Protein AF-A0AAV2LNG0-F1 (afdb_monomer_lite)

Structure (mmCIF, N/CA/C/O backbone):
data_AF-A0AAV2LNG0-F1
#
_entry.id   AF-A0AAV2LNG0-F1
#
loop_
_atom_site.group_PDB
_atom_site.id
_atom_site.type_symbol
_atom_site.label_atom_id
_atom_site.label_alt_id
_atom_site.label_comp_id
_atom_site.label_asym_id
_atom_site.label_entity_id
_atom_site.label_seq_id
_atom_site.pdbx_PDB_ins_code
_atom_site.Cartn_x
_atom_site.Cartn_y
_atom_site.Cartn_z
_atom_site.occupancy
_atom_site.B_iso_or_equiv
_atom_site.auth_seq_id
_atom_site.auth_comp_id
_atom_site.auth_asym_id
_atom_site.auth_atom_id
_atom_site.pdbx_PDB_model_num
ATOM 1 N N . MET A 1 1 ? 0.034 -0.976 8.817 1.00 69.25 1 MET A N 1
ATOM 2 C CA . MET A 1 1 ? -1.180 -0.572 9.572 1.00 69.25 1 MET A CA 1
ATOM 3 C C . MET A 1 1 ? -1.878 0.570 8.832 1.00 69.25 1 MET A C 1
ATOM 5 O O . MET A 1 1 ? -1.272 1.627 8.669 1.00 69.25 1 MET A O 1
ATOM 9 N N . SER A 1 2 ? -3.097 0.356 8.313 1.00 88.81 2 SER A N 1
ATOM 10 C CA . SER A 1 2 ? -3.828 1.384 7.544 1.00 88.81 2 SER A CA 1
ATOM 11 C C . SER A 1 2 ? -4.244 2.565 8.438 1.00 88.81 2 SER A C 1
ATOM 13 O O . SER A 1 2 ? -4.289 2.442 9.664 1.00 88.81 2 SER A O 1
ATOM 15 N N . LYS A 1 3 ? -4.503 3.740 7.844 1.00 92.12 3 LYS A N 1
ATOM 16 C CA . LYS A 1 3 ? -4.992 4.918 8.591 1.00 92.12 3 LYS A CA 1
ATOM 17 C C . LYS A 1 3 ? -6.358 4.630 9.231 1.00 92.12 3 LYS A C 1
ATOM 19 O O . LYS A 1 3 ? -6.527 4.882 10.415 1.00 92.12 3 LYS A O 1
ATOM 24 N N . GLN A 1 4 ? -7.253 3.988 8.479 1.00 94.62 4 GLN A N 1
ATOM 25 C CA . GLN A 1 4 ? -8.592 3.587 8.922 1.00 94.62 4 GLN A CA 1
ATOM 26 C C . GLN A 1 4 ? -8.560 2.711 10.186 1.00 94.62 4 GLN A C 1
ATOM 28 O O . GLN A 1 4 ? -9.244 3.000 11.163 1.00 94.62 4 GLN A O 1
ATOM 33 N N . VAL A 1 5 ? -7.715 1.671 10.199 1.00 96.06 5 VAL A N 1
ATOM 34 C CA . VAL A 1 5 ? -7.596 0.755 11.346 1.00 96.06 5 VAL A CA 1
ATOM 35 C C . VAL A 1 5 ? -7.072 1.490 12.584 1.00 96.06 5 VAL A C 1
ATOM 37 O O . VAL A 1 5 ? -7.534 1.224 13.689 1.00 96.06 5 VAL A O 1
ATOM 40 N N . ARG A 1 6 ? -6.159 2.458 12.416 1.00 96.19 6 ARG A N 1
ATOM 41 C CA . ARG A 1 6 ? -5.691 3.307 13.525 1.00 96.19 6 ARG A CA 1
ATOM 42 C C . ARG A 1 6 ? -6.808 4.182 14.093 1.00 96.19 6 ARG A C 1
ATOM 44 O O . ARG A 1 6 ? -6.953 4.242 15.308 1.00 96.19 6 ARG A O 1
ATOM 51 N N . THR A 1 7 ? -7.613 4.808 13.237 1.00 97.25 7 THR A N 1
ATOM 52 C CA . THR A 1 7 ? -8.767 5.609 13.673 1.00 97.25 7 THR A CA 1
ATOM 53 C C . THR A 1 7 ? -9.790 4.758 14.429 1.00 97.25 7 THR A C 1
ATOM 55 O O . THR A 1 7 ? -10.285 5.177 15.469 1.00 97.25 7 THR A O 1
ATOM 58 N N . LEU A 1 8 ? -10.063 3.535 13.966 1.00 96.88 8 LEU A N 1
ATOM 59 C CA . LEU A 1 8 ? -10.992 2.624 14.644 1.00 96.88 8 LEU A CA 1
ATOM 60 C C . LEU A 1 8 ? -10.457 2.108 15.984 1.00 96.88 8 LEU A C 1
ATOM 62 O O . LEU A 1 8 ? -11.231 1.958 16.926 1.00 96.88 8 LEU A O 1
ATOM 66 N N . LEU A 1 9 ? -9.143 1.897 16.110 1.00 96.81 9 LEU A N 1
ATOM 67 C CA . LEU A 1 9 ? -8.516 1.611 17.405 1.00 96.81 9 LEU A CA 1
ATOM 68 C C . LEU A 1 9 ? -8.714 2.775 18.385 1.00 96.81 9 LEU A C 1
ATOM 70 O O . LEU A 1 9 ? -9.153 2.550 19.508 1.00 96.81 9 LEU A O 1
ATOM 74 N N . GLN A 1 10 ? -8.490 4.015 17.941 1.00 96.69 10 GLN A N 1
ATOM 75 C CA . GLN A 1 10 ? -8.725 5.205 18.767 1.00 96.69 10 GLN A CA 1
ATOM 76 C C . GLN A 1 10 ? -10.197 5.353 19.176 1.00 96.69 10 GLN A C 1
ATOM 78 O O . GLN A 1 10 ? -10.477 5.675 20.330 1.00 96.69 10 GLN A O 1
ATOM 83 N N . ALA A 1 11 ? -11.135 5.096 18.258 1.00 96.06 11 ALA A N 1
ATOM 84 C CA . ALA A 1 11 ? -12.570 5.133 18.538 1.00 96.06 11 ALA A CA 1
ATOM 85 C C . ALA A 1 11 ? -12.976 4.068 19.568 1.00 96.06 11 ALA A C 1
ATOM 87 O O . ALA A 1 11 ? -13.700 4.368 20.517 1.00 96.06 11 ALA A O 1
ATOM 88 N N . ARG A 1 12 ? -12.450 2.844 19.441 1.00 97.12 12 ARG A N 1
ATOM 89 C CA . ARG A 1 12 ? -12.645 1.778 20.431 1.00 97.12 12 ARG A CA 1
ATOM 90 C C . ARG A 1 12 ? -12.092 2.184 21.798 1.00 97.12 12 ARG A C 1
ATOM 92 O O . ARG A 1 12 ? -12.782 2.029 22.799 1.00 97.12 12 ARG A O 1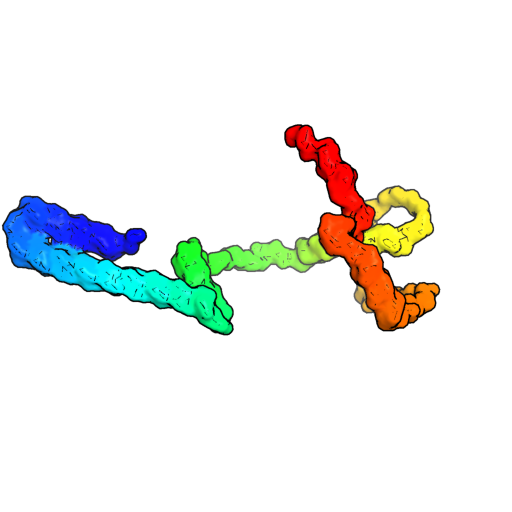
ATOM 99 N N . ASP A 1 13 ? -10.878 2.725 21.850 1.00 96.81 13 ASP A N 1
ATOM 100 C CA . ASP A 1 13 ? -10.243 3.141 23.106 1.00 96.81 13 ASP A CA 1
ATOM 101 C C . ASP A 1 13 ? -10.962 4.346 23.745 1.00 96.81 13 ASP A C 1
ATOM 103 O O . ASP A 1 13 ? -10.980 4.497 24.966 1.00 96.81 13 ASP A O 1
ATOM 107 N N . ALA A 1 14 ? -11.595 5.205 22.942 1.00 96.56 14 ALA A N 1
ATOM 108 C CA . ALA A 1 14 ? -12.502 6.243 23.428 1.00 96.56 14 ALA A CA 1
ATOM 109 C C . ALA A 1 14 ? -13.796 5.651 24.007 1.00 96.56 14 ALA A C 1
ATOM 111 O O . ALA A 1 14 ? -14.201 6.051 25.097 1.00 96.56 14 ALA A O 1
ATOM 112 N N . ALA A 1 15 ? -14.395 4.659 23.342 1.00 96.38 15 ALA A N 1
ATOM 113 C CA . ALA A 1 15 ? -15.585 3.976 23.844 1.00 96.38 15 ALA A CA 1
ATOM 114 C C . ALA A 1 15 ? -15.316 3.269 25.185 1.00 96.38 15 ALA A C 1
ATOM 116 O O . ALA A 1 15 ? -16.104 3.414 26.117 1.00 96.38 15 ALA A O 1
ATOM 117 N N . ILE A 1 16 ? -14.159 2.606 25.331 1.00 94.94 16 ILE A N 1
ATOM 118 C CA . ILE A 1 16 ? -13.725 2.008 26.608 1.00 94.94 16 ILE A CA 1
ATOM 119 C C . ILE A 1 16 ? -13.673 3.067 27.715 1.00 94.94 16 ILE A C 1
ATOM 121 O O . ILE A 1 16 ? -14.210 2.845 28.796 1.00 94.94 16 ILE A O 1
ATOM 125 N N . ARG A 1 17 ? -13.065 4.231 27.446 1.00 96.50 17 ARG A N 1
ATOM 126 C CA . ARG A 1 17 ? -12.976 5.331 28.423 1.00 96.50 17 ARG A CA 1
ATOM 127 C C . ARG A 1 17 ? -14.337 5.921 28.786 1.00 96.50 17 ARG A C 1
ATOM 129 O O . ARG A 1 17 ? -14.514 6.350 29.918 1.00 96.50 17 ARG A O 1
ATOM 136 N N . SER A 1 18 ? -15.279 5.946 27.844 1.00 93.62 18 SER A N 1
ATOM 137 C CA . SER A 1 18 ? -16.641 6.438 28.084 1.00 93.62 18 SER A CA 1
ATOM 138 C C . SER A 1 18 ? -17.519 5.469 28.885 1.00 93.62 18 SER A C 1
ATOM 140 O O . SER A 1 18 ? -18.542 5.884 29.416 1.00 93.62 18 SER A O 1
ATOM 142 N N . GLY A 1 19 ? -17.148 4.184 28.962 1.00 93.75 19 GLY A N 1
ATOM 143 C CA . GLY A 1 19 ? -17.944 3.144 29.623 1.00 93.75 19 GLY A CA 1
ATOM 144 C C . GLY A 1 19 ? -19.200 2.704 28.856 1.00 93.75 19 GLY A C 1
ATOM 145 O O . GLY A 1 19 ? -19.899 1.800 29.312 1.00 93.75 19 GLY A O 1
ATOM 146 N N . ASP A 1 20 ? -19.489 3.286 27.688 1.00 94.94 20 ASP A N 1
ATOM 147 C CA . ASP A 1 20 ? -20.647 2.923 26.872 1.00 94.94 20 ASP A CA 1
ATOM 148 C C . ASP A 1 20 ? -20.422 1.585 26.146 1.00 94.94 20 ASP A C 1
ATOM 150 O O . ASP A 1 20 ? -19.609 1.445 25.222 1.00 94.94 20 ASP A O 1
ATOM 154 N N . ARG A 1 21 ? -21.186 0.574 26.568 1.00 94.12 21 ARG A N 1
ATOM 155 C CA . ARG A 1 21 ? -21.100 -0.789 26.041 1.00 94.12 21 ARG A CA 1
ATOM 156 C C . ARG A 1 21 ? -21.575 -0.905 24.592 1.00 94.12 21 ARG A C 1
ATOM 158 O O . ARG A 1 21 ? -21.012 -1.712 23.846 1.00 94.12 21 ARG A O 1
ATOM 165 N N . ALA A 1 22 ? -22.592 -0.144 24.195 1.00 95.19 22 ALA A N 1
ATOM 166 C CA . ALA A 1 22 ? -23.142 -0.197 22.844 1.00 95.19 22 ALA A CA 1
ATOM 167 C C . ALA A 1 22 ? -22.161 0.432 21.849 1.00 95.19 22 ALA A C 1
ATOM 169 O O . ALA A 1 22 ? -21.845 -0.179 20.824 1.00 95.19 22 ALA A O 1
ATOM 170 N N . LEU A 1 23 ? -21.595 1.591 22.206 1.00 94.75 23 LEU A N 1
ATOM 171 C CA . LEU A 1 23 ? -20.545 2.238 21.417 1.00 94.75 23 LEU A CA 1
ATOM 172 C C . LEU A 1 23 ? -19.300 1.357 21.294 1.00 94.75 23 LEU A C 1
ATOM 174 O O . LEU A 1 23 ? -18.742 1.231 20.203 1.00 94.75 23 LEU A O 1
ATOM 178 N N . TYR A 1 24 ? -18.890 0.693 22.377 1.00 97.12 24 TYR A N 1
ATOM 179 C CA . TYR A 1 24 ? -17.771 -0.246 22.334 1.00 97.12 24 TYR A CA 1
ATOM 180 C C . TYR A 1 24 ? -18.027 -1.410 21.367 1.00 97.12 24 TYR A C 1
ATOM 182 O O . TYR A 1 24 ? -17.176 -1.708 20.527 1.00 97.12 24 TYR A O 1
ATOM 190 N N . SER A 1 25 ? -19.200 -2.049 21.450 1.00 96.38 25 SER A N 1
ATOM 191 C CA . SER A 1 25 ? -19.548 -3.177 20.579 1.00 96.38 25 SER A CA 1
ATOM 192 C C . SER A 1 25 ? -19.578 -2.772 19.103 1.00 96.38 25 SER A C 1
ATOM 194 O O . SER A 1 25 ? -19.105 -3.526 18.251 1.00 96.38 25 SER A O 1
ATOM 196 N N . ALA A 1 26 ? -20.103 -1.584 18.791 1.00 97.06 26 ALA A N 1
ATOM 197 C CA . ALA A 1 26 ? -20.122 -1.054 17.430 1.00 97.06 26 ALA A CA 1
ATOM 198 C C . ALA A 1 26 ? -18.698 -0.784 16.914 1.00 97.06 26 ALA A C 1
ATOM 200 O O . ALA A 1 26 ? -18.316 -1.289 15.856 1.00 97.06 26 ALA A O 1
ATOM 201 N N . ALA A 1 27 ? -17.876 -0.083 17.703 1.00 96.81 27 ALA A N 1
ATOM 202 C CA . ALA A 1 27 ? -16.486 0.207 17.355 1.00 96.81 27 ALA A CA 1
ATOM 203 C C . ALA A 1 27 ? -15.649 -1.071 17.169 1.00 96.81 27 ALA A C 1
ATOM 205 O O . ALA A 1 27 ? -14.813 -1.141 16.267 1.00 96.81 27 ALA A O 1
ATOM 206 N N . GLN A 1 28 ? -15.886 -2.105 17.984 1.00 96.75 28 GLN A N 1
ATOM 207 C CA . GLN A 1 28 ? -15.231 -3.404 17.836 1.00 96.75 28 GLN A CA 1
ATOM 208 C C . GLN A 1 28 ? -15.642 -4.102 16.533 1.00 96.75 28 GLN A C 1
ATOM 210 O O . GLN A 1 28 ? -14.773 -4.575 15.797 1.00 96.75 28 GLN A O 1
ATOM 215 N N . ALA A 1 29 ? -16.940 -4.138 16.217 1.00 97.81 29 ALA A N 1
ATOM 216 C CA . ALA A 1 29 ? -17.428 -4.747 14.982 1.00 97.81 29 ALA A CA 1
ATOM 217 C C . ALA A 1 29 ? -16.839 -4.060 13.740 1.00 97.81 29 ALA A C 1
ATOM 219 O O . ALA A 1 29 ? -16.439 -4.731 12.785 1.00 97.81 29 ALA A O 1
ATOM 220 N N . ASP A 1 30 ? -16.742 -2.732 13.751 1.00 97.12 30 ASP A N 1
ATOM 221 C CA . ASP A 1 30 ? -16.173 -1.977 12.636 1.00 97.12 30 ASP A CA 1
ATOM 222 C C . ASP A 1 30 ? -14.658 -2.159 12.523 1.00 97.12 30 ASP A C 1
ATOM 224 O O . ASP A 1 30 ? -14.144 -2.351 11.417 1.00 97.12 30 ASP A O 1
ATOM 228 N N . LEU A 1 31 ? -13.943 -2.219 13.651 1.00 97.31 31 LEU A N 1
ATOM 229 C CA . LEU A 1 31 ? -12.523 -2.565 13.676 1.00 97.31 31 LEU A CA 1
ATOM 230 C C . LEU A 1 31 ? -12.268 -3.951 13.067 1.00 97.31 31 LEU A C 1
ATOM 232 O O . LEU A 1 31 ? -11.369 -4.104 12.239 1.00 97.31 31 LEU A O 1
ATOM 236 N N . GLU A 1 32 ? -13.063 -4.959 13.424 1.00 97.69 32 GLU A N 1
ATOM 237 C CA . GLU A 1 32 ? -12.930 -6.305 12.860 1.00 97.69 32 GLU A CA 1
ATOM 238 C C . GLU A 1 32 ? -13.202 -6.340 11.353 1.00 97.69 32 GLU A C 1
ATOM 240 O O . GLU A 1 32 ? -12.466 -6.998 10.606 1.00 97.69 32 GLU A O 1
ATOM 245 N N . LYS A 1 33 ? -14.236 -5.627 10.887 1.00 97.31 33 LYS A N 1
ATOM 246 C CA . LYS A 1 33 ? -14.543 -5.503 9.454 1.00 97.31 33 LYS A CA 1
ATOM 247 C C . LYS A 1 33 ? -13.382 -4.862 8.698 1.00 97.31 33 LYS A C 1
ATOM 249 O O . LYS A 1 33 ? -12.974 -5.390 7.663 1.00 97.31 33 LYS A O 1
ATOM 254 N N . GLU A 1 34 ? -12.821 -3.773 9.216 1.00 97.56 34 GLU A N 1
ATOM 255 C CA . GLU A 1 34 ? -11.704 -3.087 8.565 1.00 97.56 34 GLU A CA 1
ATOM 256 C C . GLU A 1 34 ? -10.406 -3.891 8.614 1.00 97.56 34 GLU A C 1
ATOM 258 O O . GLU A 1 34 ? -9.676 -3.926 7.627 1.00 97.56 34 GLU A O 1
ATOM 263 N N . ILE A 1 35 ? -10.134 -4.631 9.692 1.00 96.75 35 ILE A N 1
ATOM 264 C CA . ILE A 1 35 ? -9.000 -5.565 9.725 1.00 96.75 35 ILE A CA 1
ATOM 265 C C . ILE A 1 35 ? -9.166 -6.646 8.649 1.00 96.75 35 ILE A C 1
ATOM 267 O O . ILE A 1 35 ? -8.213 -6.942 7.923 1.00 96.75 35 ILE A O 1
ATOM 271 N N . LYS A 1 36 ? -10.363 -7.233 8.515 1.00 97.12 36 LYS A N 1
ATOM 272 C CA . LYS A 1 36 ? -10.652 -8.239 7.478 1.00 97.12 36 LYS A CA 1
ATOM 273 C C . LYS A 1 36 ? -10.486 -7.652 6.073 1.00 97.12 36 LYS A C 1
ATOM 275 O O . LYS A 1 36 ? -9.860 -8.289 5.224 1.00 97.12 36 LYS A O 1
ATOM 280 N N . ARG A 1 37 ? -10.989 -6.436 5.841 1.00 96.06 37 ARG A N 1
ATOM 281 C CA . ARG A 1 37 ? -10.848 -5.710 4.571 1.00 96.06 37 ARG A CA 1
ATOM 282 C C . ARG A 1 37 ? -9.382 -5.431 4.245 1.00 96.06 37 ARG A C 1
ATOM 284 O O . ARG A 1 37 ? -8.909 -5.864 3.201 1.00 96.06 37 ARG A O 1
ATOM 291 N N . ALA A 1 38 ? -8.639 -4.837 5.175 1.00 95.50 38 ALA A N 1
ATOM 292 C CA . ALA A 1 38 ? -7.226 -4.522 4.995 1.00 95.50 38 ALA A CA 1
ATOM 293 C C . ALA A 1 38 ? -6.378 -5.774 4.705 1.00 95.50 38 ALA A C 1
ATOM 295 O O . ALA A 1 38 ? -5.505 -5.746 3.838 1.00 95.50 38 ALA A O 1
ATOM 296 N N . LYS A 1 39 ? -6.653 -6.899 5.383 1.00 95.38 39 LYS A N 1
ATOM 297 C CA . LYS A 1 39 ? -5.996 -8.186 5.094 1.00 95.38 39 LYS A CA 1
ATOM 298 C C . LYS A 1 39 ? -6.319 -8.695 3.687 1.00 95.38 39 LYS A C 1
ATOM 300 O O . LYS A 1 39 ? -5.423 -9.174 2.995 1.00 95.38 39 LYS A O 1
ATOM 305 N N . LYS A 1 40 ? -7.581 -8.592 3.256 1.00 95.31 40 LYS A N 1
ATOM 306 C CA . LYS A 1 40 ? -8.009 -8.985 1.904 1.00 95.31 4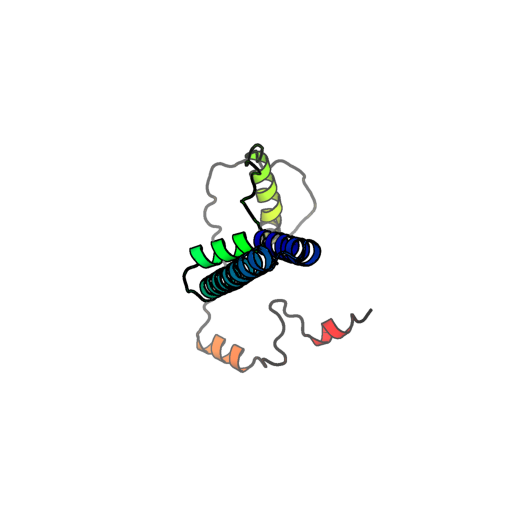0 LYS A CA 1
ATOM 307 C C . LYS A 1 40 ? -7.325 -8.135 0.830 1.00 95.31 40 LYS A C 1
ATOM 309 O O . LYS A 1 40 ? -6.843 -8.691 -0.154 1.00 95.31 40 LYS A O 1
ATOM 314 N N . ASP A 1 41 ? -7.237 -6.826 1.037 1.00 91.94 41 ASP A N 1
ATOM 315 C CA . ASP A 1 41 ? 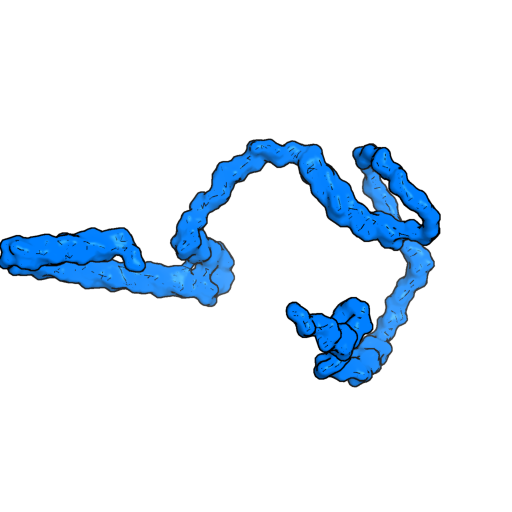-6.590 -5.903 0.099 1.00 91.94 41 ASP A CA 1
ATOM 316 C C . ASP A 1 41 ? -5.087 -6.176 -0.023 1.00 91.94 41 ASP A C 1
ATOM 318 O O . ASP A 1 41 ? -4.533 -6.187 -1.126 1.00 91.94 41 ASP A O 1
ATOM 322 N N . HIS A 1 42 ? -4.429 -6.485 1.096 1.00 92.06 42 HIS A N 1
ATOM 323 C CA . HIS A 1 42 ? -3.034 -6.913 1.074 1.00 92.06 42 HIS A CA 1
ATOM 324 C C . HIS A 1 42 ? -2.863 -8.238 0.317 1.00 92.06 42 HIS A C 1
ATOM 326 O O . HIS A 1 42 ? -2.057 -8.308 -0.605 1.00 92.06 42 HIS A O 1
ATOM 332 N N . LYS A 1 43 ? -3.690 -9.254 0.600 1.00 92.88 43 LYS A N 1
ATOM 333 C CA . LYS A 1 43 ? -3.655 -10.536 -0.128 1.00 92.88 43 LYS A CA 1
ATOM 334 C C . LYS A 1 43 ? -3.875 -10.363 -1.637 1.00 92.88 43 LYS A C 1
ATOM 336 O O . LYS A 1 43 ? -3.267 -11.067 -2.436 1.00 92.88 43 LYS A O 1
ATOM 341 N N . ARG A 1 44 ? -4.729 -9.421 -2.043 1.00 90.94 44 ARG A N 1
ATOM 342 C CA . ARG A 1 44 ? -4.924 -9.062 -3.455 1.00 90.94 44 ARG A CA 1
ATOM 343 C C . ARG A 1 44 ? -3.655 -8.463 -4.069 1.00 90.94 44 ARG A C 1
ATOM 345 O O . ARG A 1 44 ? -3.293 -8.824 -5.182 1.00 90.94 44 ARG A O 1
ATOM 352 N N . THR A 1 45 ? -2.982 -7.579 -3.339 1.00 90.56 45 THR A N 1
ATOM 353 C CA . THR A 1 45 ? -1.718 -6.947 -3.754 1.00 90.56 45 THR A CA 1
ATOM 354 C C . THR A 1 45 ? -0.618 -7.993 -3.977 1.00 90.56 45 THR A C 1
ATOM 356 O O . THR A 1 45 ? 0.049 -7.962 -5.011 1.00 90.56 45 THR A O 1
ATOM 359 N N . GLU A 1 46 ? -0.510 -8.973 -3.077 1.00 90.50 46 GLU A N 1
ATOM 360 C CA . GLU A 1 46 ? 0.382 -10.135 -3.220 1.00 90.50 46 GLU A CA 1
ATOM 361 C C . GLU A 1 46 ? 0.021 -10.981 -4.449 1.00 90.50 46 GLU A C 1
ATOM 363 O O . GLU A 1 46 ? 0.879 -11.306 -5.267 1.00 90.50 46 GLU A O 1
ATOM 368 N N . SER A 1 47 ? -1.270 -11.272 -4.648 1.00 91.50 47 SER A N 1
ATOM 369 C CA . SER A 1 47 ? -1.735 -12.030 -5.816 1.00 91.50 47 SER A CA 1
ATOM 370 C C . SER A 1 47 ? -1.375 -11.355 -7.141 1.00 91.50 47 SER A C 1
ATOM 372 O O . SER A 1 47 ? -1.085 -12.052 -8.111 1.00 91.50 47 SER A O 1
ATOM 374 N N . HIS A 1 48 ? -1.384 -10.020 -7.201 1.00 92.69 48 HIS A N 1
ATOM 375 C CA . HIS A 1 48 ? -0.950 -9.280 -8.385 1.00 92.69 48 HIS A CA 1
ATOM 376 C C . HIS A 1 48 ? 0.554 -9.455 -8.662 1.00 92.69 48 HIS A C 1
ATOM 378 O O . HIS A 1 48 ? 0.948 -9.444 -9.827 1.00 92.69 48 HIS A O 1
ATOM 384 N N . MET A 1 49 ? 1.384 -9.671 -7.633 1.00 88.19 49 MET A N 1
ATOM 385 C CA . MET A 1 49 ? 2.825 -9.921 -7.794 1.00 88.19 49 MET A CA 1
ATOM 386 C C . MET A 1 49 ? 3.125 -11.325 -8.321 1.00 88.19 49 MET A C 1
ATOM 388 O O . MET A 1 49 ? 4.073 -11.503 -9.075 1.00 88.19 49 MET A O 1
ATOM 392 N N . SER A 1 50 ? 2.314 -12.321 -7.964 1.00 88.00 50 SER A N 1
ATOM 393 C CA . SER A 1 50 ? 2.459 -13.688 -8.488 1.00 88.00 50 SER A CA 1
ATOM 394 C C . SER A 1 50 ? 1.769 -13.900 -9.841 1.00 88.00 50 SER A C 1
ATOM 396 O O . SER A 1 50 ? 1.896 -14.967 -10.437 1.00 88.00 50 SER A O 1
ATOM 398 N N . SER A 1 51 ? 1.000 -12.920 -10.322 1.00 86.94 51 SER A N 1
ATOM 399 C CA . SER A 1 51 ? 0.278 -13.017 -11.592 1.00 86.94 51 SER A CA 1
ATOM 400 C C . SER A 1 51 ? 1.200 -12.793 -12.798 1.00 86.94 51 SER A C 1
ATOM 402 O O . SER A 1 51 ? 2.117 -11.978 -12.741 1.00 86.94 51 SER A O 1
ATOM 404 N N . ASN A 1 52 ? 0.897 -13.422 -13.941 1.00 89.44 52 ASN A N 1
ATOM 405 C CA . ASN A 1 52 ? 1.584 -13.160 -15.220 1.00 89.44 52 ASN A CA 1
ATOM 406 C C . ASN A 1 52 ? 1.184 -11.807 -15.861 1.00 89.44 52 ASN A C 1
ATOM 408 O O . ASN A 1 52 ? 1.483 -11.530 -17.020 1.00 89.44 52 ASN A O 1
ATOM 412 N N . ASN A 1 53 ? 0.443 -10.958 -15.142 1.00 92.31 53 ASN A N 1
ATOM 413 C CA . ASN A 1 53 ? -0.026 -9.675 -15.644 1.00 92.31 53 ASN A CA 1
ATOM 414 C C . ASN A 1 53 ? 0.884 -8.546 -15.142 1.00 92.31 53 ASN A C 1
ATOM 416 O O . ASN A 1 53 ? 0.665 -7.976 -14.070 1.00 92.31 53 ASN A O 1
ATOM 420 N N . HIS A 1 54 ? 1.874 -8.165 -15.955 1.00 92.44 54 HIS A N 1
ATOM 421 C CA . HIS A 1 54 ? 2.824 -7.096 -15.622 1.00 92.44 54 HIS A CA 1
ATOM 422 C C . HIS A 1 54 ? 2.153 -5.769 -15.239 1.00 92.44 54 HIS A C 1
ATOM 424 O O . HIS A 1 54 ? 2.683 -5.032 -14.413 1.00 92.44 54 HIS A O 1
ATOM 430 N N . ARG A 1 55 ? 0.972 -5.449 -15.786 1.00 91.69 55 ARG A N 1
ATOM 431 C CA . ARG A 1 55 ? 0.255 -4.214 -15.433 1.00 91.69 55 ARG A CA 1
ATOM 432 C C . ARG A 1 55 ? -0.234 -4.246 -13.989 1.00 91.69 55 ARG A C 1
ATOM 434 O O . ARG A 1 55 ? -0.170 -3.236 -13.295 1.00 91.69 55 ARG A O 1
ATOM 441 N N . GLU A 1 56 ? -0.750 -5.383 -13.542 1.00 91.19 56 GLU A N 1
ATOM 442 C CA . GLU A 1 56 ? -1.209 -5.555 -12.165 1.00 91.19 56 GLU A CA 1
ATOM 443 C C . GLU A 1 56 ? -0.048 -5.610 -11.180 1.00 91.19 56 GLU A C 1
ATOM 445 O O . GLU A 1 56 ? -0.113 -4.952 -10.142 1.00 91.19 56 GLU A O 1
ATOM 450 N N . MET A 1 57 ? 1.035 -6.299 -11.544 1.00 95.12 57 MET A N 1
ATOM 451 C CA . MET A 1 57 ? 2.283 -6.282 -10.784 1.00 95.12 57 MET A CA 1
ATOM 452 C C . MET A 1 57 ? 2.803 -4.847 -10.613 1.00 95.12 57 MET A C 1
ATOM 454 O O . MET A 1 57 ? 3.065 -4.420 -9.491 1.00 95.12 57 MET A O 1
ATOM 458 N N . TRP A 1 58 ? 2.862 -4.055 -11.689 1.00 92.25 58 TRP A N 1
ATOM 459 C CA . TRP A 1 58 ? 3.278 -2.653 -11.600 1.00 92.25 58 TRP A CA 1
ATOM 460 C C . TRP A 1 58 ? 2.348 -1.813 -10.723 1.00 92.25 58 TRP A C 1
ATOM 462 O O . TRP A 1 58 ? 2.837 -1.049 -9.894 1.00 92.25 58 TRP A O 1
ATOM 472 N N . ARG A 1 59 ? 1.022 -1.985 -10.818 1.00 90.31 59 ARG A N 1
ATOM 473 C CA . ARG A 1 59 ? 0.085 -1.312 -9.896 1.00 90.31 59 ARG A CA 1
ATOM 474 C C . ARG A 1 59 ? 0.329 -1.708 -8.437 1.00 90.31 59 ARG A C 1
ATOM 476 O O . ARG A 1 59 ? 0.229 -0.854 -7.560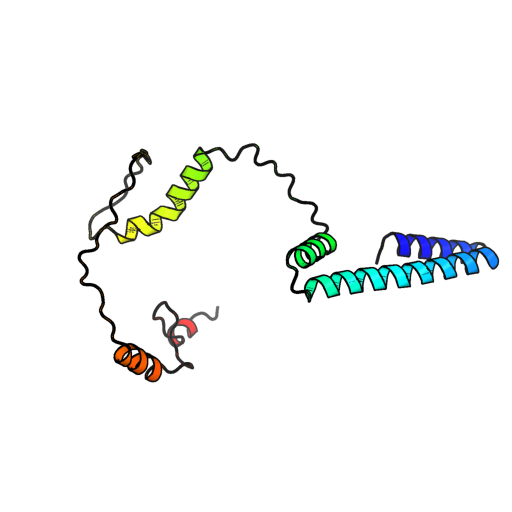 1.00 90.31 59 ARG A O 1
ATOM 483 N N . SER A 1 60 ? 0.647 -2.976 -8.175 1.00 92.88 60 SER A N 1
ATOM 484 C CA . SER A 1 60 ? 0.990 -3.474 -6.839 1.00 92.88 60 SER A CA 1
ATOM 485 C C . SER A 1 60 ? 2.241 -2.775 -6.292 1.00 92.88 60 SER A C 1
ATOM 487 O O . SER A 1 60 ? 2.191 -2.185 -5.211 1.00 92.88 60 SER A O 1
ATOM 489 N N . ILE A 1 61 ? 3.311 -2.701 -7.095 1.00 92.94 61 ILE A N 1
ATOM 490 C CA . ILE A 1 61 ? 4.552 -1.980 -6.758 1.00 92.94 61 ILE A CA 1
ATOM 491 C C . ILE A 1 61 ? 4.262 -0.505 -6.462 1.00 92.94 61 ILE A C 1
ATOM 493 O O . ILE A 1 61 ? 4.701 0.019 -5.439 1.00 92.94 61 ILE A O 1
ATOM 497 N N . GLN A 1 62 ? 3.483 0.168 -7.313 1.00 91.44 62 GLN A N 1
ATOM 498 C CA . GLN A 1 62 ? 3.086 1.565 -7.106 1.00 91.44 62 GLN A CA 1
ATOM 499 C C . GLN A 1 62 ? 2.279 1.770 -5.817 1.00 91.44 62 GLN A C 1
ATOM 501 O O . GLN A 1 62 ? 2.404 2.800 -5.151 1.00 91.44 62 GLN A O 1
ATOM 506 N N . ASN A 1 63 ? 1.437 0.805 -5.450 1.00 88.38 63 ASN A N 1
ATOM 507 C CA . ASN A 1 63 ? 0.637 0.884 -4.236 1.00 88.38 63 ASN A CA 1
ATOM 508 C C . ASN A 1 63 ? 1.495 0.702 -2.973 1.00 88.38 63 ASN A C 1
ATOM 510 O O . ASN A 1 63 ? 1.335 1.461 -2.023 1.00 88.38 63 ASN A O 1
ATOM 514 N N . ILE A 1 64 ? 2.440 -0.246 -2.983 1.00 90.69 64 ILE A N 1
ATOM 515 C CA . ILE A 1 64 ? 3.358 -0.508 -1.859 1.00 90.69 64 ILE A CA 1
ATOM 516 C C . ILE A 1 64 ? 4.318 0.668 -1.646 1.00 90.69 64 ILE A C 1
ATOM 518 O O . ILE A 1 64 ? 4.520 1.119 -0.521 1.00 90.69 64 ILE A O 1
ATOM 522 N N . THR A 1 65 ? 4.882 1.196 -2.732 1.00 92.38 65 THR A N 1
ATOM 523 C CA . THR A 1 65 ? 5.852 2.303 -2.693 1.00 92.38 65 THR A CA 1
ATOM 524 C C . THR A 1 65 ? 5.201 3.675 -2.518 1.00 92.38 65 THR A C 1
ATOM 526 O O . THR A 1 65 ? 5.903 4.668 -2.353 1.00 92.38 65 THR A O 1
ATOM 529 N N . ASN A 1 66 ? 3.865 3.756 -2.569 1.00 87.62 66 ASN A N 1
ATOM 530 C CA . ASN A 1 66 ? 3.115 5.008 -2.717 1.00 87.62 66 ASN A CA 1
ATOM 531 C C . ASN A 1 66 ? 3.575 5.859 -3.916 1.00 87.62 66 ASN A C 1
ATOM 533 O O . ASN A 1 66 ? 3.349 7.069 -3.944 1.00 87.62 66 ASN A O 1
ATOM 537 N N . TYR A 1 67 ? 4.181 5.239 -4.930 1.00 87.12 67 TYR A N 1
ATOM 538 C CA . TYR A 1 67 ? 4.581 5.928 -6.146 1.00 87.12 67 TYR A CA 1
ATOM 539 C C . TYR A 1 67 ? 3.333 6.363 -6.926 1.00 87.12 67 TYR A C 1
ATOM 541 O O . TYR A 1 67 ? 2.429 5.566 -7.199 1.00 87.12 67 TYR A O 1
ATOM 549 N N . ARG A 1 68 ? 3.255 7.650 -7.271 1.00 86.44 68 ARG A N 1
ATOM 550 C CA . ARG A 1 68 ? 2.142 8.251 -8.031 1.00 86.44 68 ARG A CA 1
ATOM 551 C C . ARG A 1 68 ? 2.590 8.810 -9.380 1.00 86.44 68 ARG A C 1
ATOM 553 O O . ARG A 1 68 ? 1.910 9.646 -9.961 1.00 86.44 68 ARG A O 1
ATOM 560 N N . GLY A 1 69 ? 3.708 8.293 -9.888 1.00 76.56 69 GLY A N 1
ATOM 561 C CA . GLY A 1 69 ? 4.390 8.863 -11.040 1.00 76.56 69 GLY A CA 1
ATOM 562 C C . GLY A 1 69 ? 5.356 9.960 -10.613 1.00 76.56 69 GLY A C 1
ATOM 563 O O . GLY A 1 69 ? 5.182 10.606 -9.580 1.00 76.56 69 GLY A O 1
ATOM 564 N N . CYS A 1 70 ? 6.393 10.161 -11.418 1.00 65.06 70 CYS A N 1
ATOM 565 C CA . CYS A 1 70 ? 7.198 11.363 -11.342 1.00 65.06 70 CYS A CA 1
ATOM 566 C C . CYS A 1 70 ? 6.483 12.429 -12.179 1.00 65.06 70 CYS A C 1
ATOM 568 O O . CYS A 1 70 ? 6.451 12.321 -13.400 1.00 65.06 70 CYS A O 1
ATOM 570 N N . SER A 1 71 ? 5.928 13.462 -11.542 1.00 57.34 71 SER A N 1
ATOM 571 C CA . SER A 1 71 ? 5.543 14.707 -12.227 1.00 57.34 71 SER A CA 1
ATOM 572 C C . SER A 1 71 ? 6.775 15.575 -12.518 1.00 57.34 71 SER A C 1
ATOM 574 O O . SER A 1 71 ? 6.679 16.800 -12.576 1.00 57.34 71 SER A O 1
ATOM 576 N N . ALA A 1 72 ? 7.950 14.962 -12.691 1.00 57.78 72 ALA A N 1
ATOM 577 C CA . ALA A 1 72 ? 8.981 15.592 -13.486 1.00 57.78 72 ALA A CA 1
ATOM 578 C C . ALA A 1 72 ? 8.392 15.662 -14.891 1.00 57.78 72 ALA A C 1
ATOM 580 O O . ALA A 1 72 ? 8.479 14.721 -15.680 1.00 57.78 72 ALA A O 1
ATOM 581 N N . THR A 1 73 ? 7.701 16.760 -15.176 1.00 54.25 73 THR A N 1
ATOM 582 C CA . THR A 1 73 ? 7.519 17.162 -16.549 1.00 54.25 73 THR A CA 1
ATOM 583 C C . THR A 1 73 ? 8.913 17.098 -17.157 1.00 54.25 73 THR A C 1
ATOM 585 O O . THR A 1 73 ? 9.880 17.598 -16.580 1.00 54.25 73 THR A O 1
ATOM 588 N N . ALA A 1 74 ? 9.049 16.467 -18.317 1.00 56.53 74 ALA A N 1
ATOM 589 C CA . ALA A 1 74 ? 10.244 16.608 -19.138 1.00 56.53 74 ALA A CA 1
ATOM 590 C C . ALA A 1 74 ? 10.362 18.060 -19.666 1.00 56.53 74 ALA A C 1
ATOM 592 O O . ALA A 1 74 ? 10.716 18.300 -20.813 1.00 56.53 74 ALA A O 1
ATOM 593 N N . THR A 1 75 ? 10.006 19.055 -18.849 1.00 54.25 75 THR A N 1
ATOM 594 C CA . THR A 1 75 ? 10.191 20.472 -19.090 1.00 54.25 75 THR A CA 1
ATOM 595 C C . THR A 1 75 ? 11.670 20.741 -18.876 1.00 54.25 75 THR A C 1
ATOM 597 O O . THR A 1 75 ? 12.110 21.014 -17.765 1.00 54.25 75 THR A O 1
ATOM 600 N N . GLY A 1 76 ? 12.444 20.598 -19.948 1.00 57.34 76 GLY A N 1
ATOM 601 C CA . GLY A 1 76 ? 13.838 21.029 -19.972 1.00 57.34 76 GLY A CA 1
ATOM 602 C C . GLY A 1 76 ? 14.863 19.959 -20.325 1.00 57.34 76 GLY A C 1
ATOM 603 O O . GLY A 1 76 ? 16.052 20.253 -20.262 1.00 57.34 76 GLY A O 1
ATOM 604 N N . GLN A 1 77 ? 14.464 18.753 -20.746 1.00 61.94 77 GLN A N 1
ATOM 605 C CA . GLN A 1 77 ? 15.403 17.892 -21.473 1.00 61.94 77 GLN A CA 1
ATOM 606 C C . GLN A 1 77 ? 15.512 18.423 -22.905 1.00 61.94 77 GLN A C 1
ATOM 608 O O . GLN A 1 77 ? 14.809 17.992 -23.813 1.00 61.94 77 GLN A O 1
ATOM 613 N N . SER A 1 78 ? 16.336 19.459 -23.057 1.00 73.75 78 SER A N 1
ATOM 614 C CA . SER A 1 78 ? 16.716 20.025 -24.348 1.00 73.75 78 SER A CA 1
ATOM 615 C C . SER A 1 78 ? 17.311 18.926 -25.230 1.00 73.75 78 SER A C 1
ATOM 617 O O . SER A 1 78 ? 18.054 18.080 -24.729 1.00 73.75 78 SER A O 1
ATOM 619 N N . ALA A 1 79 ? 17.037 18.957 -26.538 1.00 77.75 79 ALA A N 1
ATOM 620 C CA . ALA A 1 79 ? 17.666 18.059 -27.514 1.00 77.75 79 ALA A CA 1
ATOM 621 C C . ALA A 1 79 ? 19.202 18.032 -27.363 1.00 77.75 79 ALA A C 1
ATOM 623 O O . ALA A 1 79 ? 19.824 16.977 -27.460 1.00 77.75 79 ALA A O 1
ATOM 624 N N . THR A 1 80 ? 19.781 19.166 -26.955 1.00 82.81 80 THR A N 1
ATOM 625 C CA . THR A 1 80 ? 21.212 19.322 -26.673 1.00 82.81 80 THR A CA 1
ATOM 626 C C . THR A 1 80 ? 21.725 18.409 -25.556 1.00 82.81 80 THR A C 1
ATOM 628 O O . THR A 1 80 ? 22.847 17.924 -25.636 1.00 82.81 80 THR A O 1
ATOM 631 N N . LEU A 1 81 ? 20.926 18.147 -24.514 1.00 85.88 81 LEU A N 1
ATOM 632 C CA . LEU A 1 81 ? 21.321 17.250 -23.422 1.00 85.88 81 LEU A CA 1
ATOM 633 C C . LEU A 1 81 ? 21.354 15.795 -23.901 1.00 85.88 81 LEU A C 1
ATOM 635 O O . LEU A 1 81 ? 22.246 15.037 -23.528 1.00 85.88 81 LEU A O 1
ATOM 639 N N . ALA A 1 82 ? 20.391 15.401 -24.736 1.00 84.69 82 ALA A N 1
ATOM 640 C CA . ALA A 1 82 ? 20.377 14.066 -25.325 1.00 84.69 82 ALA A CA 1
ATOM 641 C C . ALA A 1 82 ? 21.589 13.859 -26.248 1.00 84.69 82 ALA A C 1
ATOM 643 O O . ALA A 1 82 ? 22.230 12.812 -26.199 1.00 84.69 82 ALA A O 1
ATOM 644 N N . GLU A 1 83 ? 21.941 14.874 -27.038 1.00 85.19 83 GLU A N 1
ATOM 645 C CA . GLU A 1 83 ? 23.144 14.882 -27.876 1.00 85.19 83 GLU A CA 1
ATOM 646 C C . GLU A 1 83 ? 24.432 14.789 -27.045 1.00 85.19 83 GLU A C 1
ATOM 648 O O . GLU A 1 83 ? 25.306 13.985 -27.372 1.00 85.19 83 GLU A O 1
ATOM 653 N N . GLU A 1 84 ? 24.537 15.533 -25.939 1.00 89.44 84 GLU A N 1
ATOM 654 C CA . GLU A 1 84 ? 25.688 15.465 -25.030 1.00 89.44 84 GLU A CA 1
ATOM 655 C C . GLU A 1 84 ? 25.856 14.063 -24.426 1.00 89.44 84 GLU A C 1
ATOM 657 O O . GLU A 1 84 ? 26.957 13.509 -24.442 1.00 89.44 84 GLU A O 1
ATOM 662 N N . LEU A 1 85 ? 24.764 13.452 -23.955 1.00 89.06 85 LEU A N 1
ATOM 663 C CA . LEU A 1 85 ? 24.778 12.091 -23.414 1.00 89.06 85 LEU A CA 1
ATOM 664 C C . LEU A 1 85 ? 25.149 11.058 -24.481 1.00 89.06 85 LEU A C 1
ATOM 666 O O . LEU A 1 85 ? 25.960 10.168 -24.220 1.00 89.06 85 LEU A O 1
ATOM 670 N N . ASN A 1 86 ? 24.615 11.196 -25.693 1.00 88.00 86 ASN A N 1
ATOM 671 C CA . ASN A 1 86 ? 24.967 10.318 -26.803 1.00 88.00 86 ASN A CA 1
ATOM 672 C C . ASN A 1 86 ? 26.464 10.425 -27.139 1.00 88.00 86 ASN A C 1
ATOM 674 O O . ASN A 1 86 ? 27.129 9.392 -27.205 1.00 88.00 86 ASN A O 1
ATOM 678 N N . CYS A 1 87 ? 27.028 11.639 -27.260 1.00 87.44 87 CYS A N 1
ATOM 679 C CA . CYS A 1 87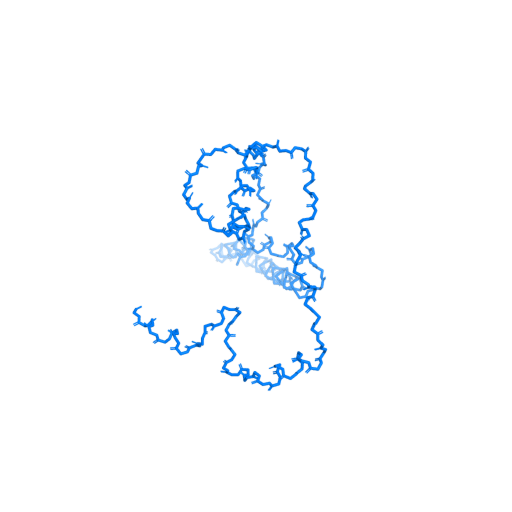 ? 28.475 11.816 -27.466 1.00 87.44 87 CYS A CA 1
ATOM 680 C C . CYS A 1 87 ? 29.280 11.254 -26.258 1.00 87.44 87 CYS A C 1
ATOM 682 O O . CYS A 1 87 ? 30.324 10.626 -26.446 1.00 87.44 87 CYS A O 1
ATOM 684 N N . PHE A 1 88 ? 28.794 11.404 -25.018 1.00 87.56 88 PHE A N 1
ATOM 685 C CA . PHE A 1 88 ? 29.448 10.899 -23.799 1.00 87.56 88 PHE A CA 1
ATOM 686 C C . PHE A 1 88 ? 29.518 9.367 -23.732 1.00 87.56 88 PHE A C 1
ATOM 688 O O . PHE A 1 88 ? 30.530 8.832 -23.276 1.00 87.56 88 PHE A O 1
ATOM 695 N N . PHE A 1 89 ? 28.476 8.645 -24.144 1.00 85.06 89 PHE A N 1
ATOM 696 C CA . PHE A 1 89 ? 28.474 7.178 -24.103 1.00 85.06 89 PHE A CA 1
ATOM 697 C C . PHE A 1 89 ? 29.092 6.552 -25.360 1.00 85.06 89 PHE A C 1
ATOM 699 O O . PHE A 1 89 ? 29.816 5.567 -25.240 1.00 85.06 89 PHE A O 1
ATOM 706 N N . ALA A 1 90 ? 28.926 7.164 -26.537 1.00 85.44 90 ALA A N 1
ATOM 707 C CA . ALA A 1 90 ? 29.486 6.652 -27.792 1.00 85.44 90 ALA A CA 1
ATOM 708 C C . ALA A 1 90 ? 31.020 6.767 -27.894 1.00 85.44 90 ALA A C 1
ATOM 710 O O . ALA A 1 90 ? 31.636 6.113 -28.737 1.00 85.44 90 ALA A O 1
ATOM 711 N N . ARG A 1 91 ? 31.677 7.568 -27.038 1.00 83.69 91 ARG A N 1
ATOM 712 C CA . ARG A 1 91 ? 33.146 7.726 -27.074 1.00 83.69 91 ARG A CA 1
ATOM 713 C C . ARG A 1 91 ? 33.918 6.435 -26.790 1.00 83.69 91 ARG A C 1
ATOM 715 O O . ARG A 1 91 ? 35.079 6.319 -27.175 1.00 83.69 91 ARG A O 1
ATOM 722 N N . PHE A 1 92 ? 33.294 5.481 -26.099 1.00 77.38 92 PHE A N 1
ATOM 723 C CA . PHE A 1 92 ? 33.904 4.180 -25.833 1.00 77.38 92 PHE A CA 1
ATOM 724 C C . PHE A 1 92 ? 33.926 3.294 -27.086 1.00 77.38 92 PHE A C 1
ATOM 726 O O . PHE A 1 92 ? 34.871 2.531 -27.261 1.00 77.38 92 PHE A O 1
ATOM 733 N N . ASP A 1 93 ? 32.964 3.464 -27.996 1.00 72.75 93 ASP A N 1
ATOM 734 C CA . ASP A 1 93 ? 32.921 2.734 -29.268 1.00 72.75 93 ASP A CA 1
ATOM 735 C C . ASP A 1 93 ? 33.915 3.314 -30.290 1.00 72.75 93 ASP A C 1
ATOM 737 O O . ASP A 1 93 ? 34.512 2.586 -31.083 1.00 72.75 93 ASP A O 1
ATOM 741 N N . THR A 1 94 ? 34.155 4.631 -30.247 1.00 61.06 94 THR A N 1
ATOM 742 C CA . THR A 1 94 ? 35.089 5.316 -31.163 1.00 61.06 94 THR A CA 1
ATOM 743 C C . THR A 1 94 ? 36.555 5.063 -30.814 1.00 61.06 94 THR A C 1
ATOM 745 O O . THR A 1 94 ? 37.390 4.963 -31.713 1.00 61.06 94 THR A O 1
ATOM 748 N N . ALA A 1 95 ? 36.879 4.896 -29.527 1.00 57.31 95 ALA A N 1
ATOM 749 C CA . ALA A 1 95 ? 38.237 4.578 -29.078 1.00 57.31 95 ALA A CA 1
ATOM 750 C C . ALA A 1 95 ? 38.714 3.180 -29.517 1.00 57.31 95 ALA A C 1
ATOM 752 O O . ALA A 1 95 ? 39.917 2.929 -29.550 1.00 57.31 95 ALA A O 1
ATOM 753 N N . LEU A 1 96 ? 37.796 2.283 -29.892 1.00 53.66 96 LEU A N 1
ATOM 754 C CA . LEU A 1 96 ? 38.133 0.936 -30.355 1.00 53.66 96 LEU A CA 1
ATOM 755 C C . LEU A 1 96 ? 38.495 0.874 -31.854 1.00 53.66 96 LEU A C 1
ATOM 757 O O . LEU A 1 96 ? 38.967 -0.159 -32.318 1.00 53.66 96 LEU A O 1
ATOM 761 N N . SER A 1 97 ? 38.289 1.960 -32.616 1.00 51.44 97 SER A N 1
ATOM 762 C CA . SER A 1 97 ? 38.489 1.997 -34.080 1.00 51.44 97 SER A CA 1
ATOM 763 C C . SER A 1 97 ? 39.778 2.679 -34.557 1.00 51.44 97 SER A C 1
ATOM 765 O O . SER A 1 97 ? 39.997 2.768 -35.763 1.00 51.44 97 SER A O 1
ATOM 767 N N . ALA A 1 98 ? 40.657 3.144 -33.665 1.00 43.38 98 ALA A N 1
ATOM 768 C CA . ALA A 1 98 ? 41.913 3.782 -34.065 1.00 43.38 98 ALA A CA 1
ATOM 769 C C . ALA A 1 98 ? 43.133 2.906 -33.721 1.00 43.38 98 ALA A C 1
ATOM 771 O O . ALA A 1 98 ? 43.521 2.831 -32.552 1.00 43.38 98 ALA A O 1
ATOM 772 N N . PRO A 1 99 ? 43.803 2.278 -34.707 1.00 44.16 99 PRO A N 1
ATOM 773 C CA . PRO A 1 99 ? 45.150 1.779 -34.507 1.00 44.16 99 PRO A CA 1
ATOM 774 C C . PRO A 1 99 ? 46.129 2.958 -34.594 1.00 44.16 99 PRO A C 1
ATOM 776 O O . PRO A 1 99 ? 46.546 3.363 -35.672 1.00 44.16 99 PRO A O 1
ATOM 779 N N . GLY A 1 100 ? 46.517 3.476 -33.429 1.00 50.88 100 GLY A N 1
ATOM 780 C CA . GLY A 1 100 ? 47.752 4.240 -33.260 1.00 50.88 100 GLY A CA 1
ATOM 781 C C . GLY A 1 100 ? 47.664 5.762 -33.440 1.00 50.88 100 GLY A C 1
ATOM 782 O O . GLY A 1 100 ? 47.200 6.271 -34.450 1.00 50.88 100 GLY A O 1
ATOM 783 N N . LEU A 1 101 ? 48.283 6.435 -32.461 1.00 42.03 101 LEU A N 1
ATOM 784 C CA . LEU A 1 101 ? 48.788 7.816 -32.434 1.00 42.03 101 LEU A CA 1
ATOM 785 C C . LEU A 1 101 ? 47.869 8.920 -31.858 1.00 42.03 101 LEU A C 1
ATOM 787 O O . LEU A 1 101 ? 46.982 9.464 -32.500 1.00 42.03 101 LEU A O 1
ATOM 791 N N . THR A 1 102 ? 48.245 9.302 -30.628 1.00 38.88 102 THR A N 1
ATOM 792 C CA . THR A 1 102 ? 48.360 10.675 -30.088 1.00 38.88 102 THR A CA 1
ATOM 793 C C . THR A 1 102 ? 47.105 11.548 -29.907 1.00 38.88 102 THR A C 1
ATOM 795 O O . THR A 1 102 ? 46.722 12.263 -30.817 1.00 38.88 102 THR A O 1
ATOM 798 N N . SER A 1 103 ? 46.634 11.602 -28.647 1.00 40.56 103 SER A N 1
ATOM 799 C CA . SER A 1 103 ? 46.245 12.785 -27.834 1.00 40.56 103 SER A CA 1
ATOM 800 C C . SER A 1 103 ? 45.204 13.827 -28.332 1.00 40.56 103 SER A C 1
ATOM 802 O O . SER A 1 103 ? 44.848 13.877 -29.501 1.00 40.56 103 SER A O 1
ATOM 804 N N . PRO A 1 104 ? 44.624 14.637 -27.413 1.00 54.69 104 PRO A N 1
ATOM 805 C CA . PRO A 1 104 ? 43.210 14.999 -27.442 1.00 54.69 104 PRO A CA 1
ATOM 806 C C . PRO A 1 104 ? 42.928 16.259 -28.263 1.00 54.69 104 PRO A C 1
ATOM 808 O O . PRO A 1 104 ? 43.579 17.287 -28.087 1.00 54.69 104 PRO A O 1
ATOM 811 N N . SER A 1 105 ? 41.872 16.224 -29.077 1.00 36.62 105 SER A N 1
ATOM 812 C CA . SER A 1 105 ? 41.248 17.439 -29.599 1.00 36.62 105 SER A CA 1
ATOM 813 C C . SER A 1 105 ? 39.799 17.509 -29.142 1.00 36.62 105 SER A C 1
ATOM 815 O O . SER A 1 105 ? 38.906 16.821 -29.630 1.00 36.62 105 SER A O 1
ATOM 817 N N . MET A 1 106 ? 39.599 18.358 -28.142 1.00 50.31 106 MET A N 1
ATOM 818 C CA . MET A 1 106 ? 38.324 18.944 -27.777 1.00 50.31 106 MET A CA 1
ATOM 819 C C . MET A 1 106 ? 37.824 19.749 -28.982 1.00 50.31 106 MET A C 1
ATOM 821 O O . MET A 1 106 ? 38.348 20.818 -29.283 1.00 50.31 106 MET A O 1
ATOM 825 N N . GLY A 1 107 ? 36.843 19.221 -29.712 1.00 39.94 107 GLY A N 1
ATOM 826 C CA . GLY A 1 107 ? 36.392 19.865 -30.940 1.00 39.94 107 GLY A CA 1
ATOM 827 C C . GLY A 1 107 ? 35.106 19.282 -31.499 1.00 39.94 107 GLY A C 1
ATOM 828 O O . GLY A 1 107 ? 35.160 18.439 -32.377 1.00 39.94 107 GLY A O 1
ATOM 829 N N . ARG A 1 108 ? 33.976 19.809 -31.004 1.00 43.31 108 ARG A N 1
ATOM 830 C CA . ARG A 1 108 ? 32.666 19.928 -31.675 1.00 43.31 108 ARG A CA 1
ATOM 831 C C . ARG A 1 108 ? 32.149 18.653 -32.373 1.00 43.31 108 ARG A C 1
ATOM 833 O O . ARG A 1 108 ? 32.573 18.345 -33.481 1.00 43.31 108 ARG A O 1
ATOM 840 N N . CYS A 1 109 ? 31.129 18.008 -31.784 1.00 37.62 109 CYS A N 1
ATOM 841 C CA . CYS A 1 109 ? 30.228 17.086 -32.495 1.00 37.62 109 CYS A CA 1
ATOM 842 C C . CYS A 1 109 ? 29.517 17.895 -33.611 1.00 37.62 109 CYS A C 1
ATOM 844 O O . CYS A 1 109 ? 28.428 18.426 -33.418 1.00 37.62 109 CYS A O 1
ATOM 846 N N . ALA A 1 110 ? 30.174 18.080 -34.760 1.00 42.66 110 ALA A N 1
ATOM 847 C CA . ALA A 1 110 ? 29.529 18.541 -35.976 1.00 42.66 110 ALA A CA 1
ATOM 848 C C . ALA A 1 110 ? 28.680 17.376 -36.476 1.00 42.66 110 ALA A C 1
ATOM 850 O O . ALA A 1 110 ? 29.220 16.337 -36.841 1.00 42.66 110 ALA A O 1
ATOM 851 N N . THR A 1 111 ? 27.361 17.540 -36.452 1.00 46.25 111 THR A N 1
ATOM 852 C CA . THR A 1 111 ? 26.406 16.644 -37.105 1.00 46.25 111 THR A CA 1
ATOM 853 C C . THR A 1 111 ? 26.799 16.424 -38.566 1.00 46.25 111 THR A C 1
ATOM 855 O O . THR A 1 111 ? 26.736 17.385 -39.339 1.00 46.25 111 THR A O 1
ATOM 858 N N . PRO A 1 112 ? 27.097 15.190 -39.010 1.00 39.25 112 PRO A N 1
ATOM 859 C CA . PRO A 1 112 ? 26.849 14.808 -40.378 1.00 39.25 112 PRO A CA 1
ATOM 860 C C . PRO A 1 112 ? 25.470 14.155 -40.400 1.00 39.25 112 PRO A C 1
ATOM 862 O O . PRO A 1 112 ? 25.259 13.048 -39.905 1.00 39.25 112 PRO A O 1
ATOM 865 N N . ALA A 1 113 ? 24.509 14.858 -40.987 1.00 47.66 113 ALA A N 1
ATOM 866 C CA . ALA A 1 113 ? 23.354 14.207 -41.570 1.00 47.66 113 ALA A CA 1
ATOM 867 C C . ALA A 1 113 ? 23.852 13.291 -42.699 1.00 47.66 113 ALA A C 1
ATOM 869 O O . ALA A 1 113 ? 23.970 13.723 -43.837 1.00 47.66 113 ALA A O 1
ATOM 870 N N . LEU A 1 114 ? 24.217 12.056 -42.368 1.00 38.00 114 LEU A N 1
ATOM 871 C CA . LEU A 1 114 ? 24.214 10.897 -43.251 1.00 38.00 114 LEU A CA 1
ATOM 872 C C . LEU A 1 114 ? 24.563 9.680 -42.395 1.00 38.00 114 LEU A C 1
ATOM 874 O O . LEU A 1 114 ? 25.564 9.678 -41.682 1.00 38.00 114 LEU A O 1
ATOM 878 N N . LEU A 1 115 ? 23.740 8.641 -42.485 1.00 41.34 115 LEU A N 1
ATOM 879 C CA . LEU A 1 115 ? 24.102 7.299 -42.043 1.00 41.34 115 LEU A CA 1
ATOM 880 C C . LEU A 1 115 ? 25.504 6.969 -42.594 1.00 41.34 115 LEU A C 1
ATOM 882 O O . LEU A 1 115 ? 25.685 7.058 -43.814 1.00 41.34 115 LEU A O 1
ATOM 886 N N . PRO A 1 116 ? 26.495 6.598 -41.765 1.00 41.09 116 PRO A N 1
ATOM 887 C CA . PRO A 1 116 ? 27.734 6.062 -42.297 1.00 41.09 116 PRO A CA 1
ATOM 888 C C . PRO A 1 116 ? 27.398 4.725 -42.970 1.00 41.09 116 PRO A C 1
ATOM 890 O O . PRO A 1 116 ? 26.633 3.939 -42.397 1.00 41.09 116 PRO A O 1
ATOM 893 N N . PRO A 1 117 ? 27.948 4.425 -44.160 1.00 42.12 117 PRO A N 1
ATOM 894 C CA . PRO A 1 117 ? 27.982 3.058 -44.653 1.00 42.12 117 PRO A CA 1
ATOM 895 C C . PRO A 1 117 ? 28.523 2.175 -43.531 1.00 42.12 117 PRO A C 1
ATOM 897 O O . PRO A 1 117 ? 29.545 2.520 -42.933 1.00 42.12 117 PRO A O 1
ATOM 900 N N . LEU A 1 118 ? 27.816 1.082 -43.220 1.00 38.50 118 LEU A N 1
ATOM 901 C CA . LEU A 1 118 ? 28.305 0.039 -42.322 1.00 38.50 118 LEU A CA 1
ATOM 902 C C . LEU A 1 118 ? 29.797 -0.159 -42.602 1.00 38.50 118 LEU A C 1
ATOM 904 O O . LEU A 1 118 ? 30.163 -0.530 -43.720 1.00 38.50 118 LEU A O 1
ATOM 908 N N . HIS A 1 119 ? 30.637 0.125 -41.606 1.00 44.81 119 HIS A N 1
ATOM 909 C CA . HIS A 1 119 ? 32.051 -0.205 -41.641 1.00 44.81 119 HIS A CA 1
ATOM 910 C C . HIS A 1 119 ? 32.145 -1.713 -41.870 1.00 44.81 119 HIS A C 1
ATOM 912 O O . HIS A 1 119 ? 31.963 -2.517 -40.957 1.00 44.81 119 HIS A O 1
ATOM 918 N N . ARG A 1 120 ? 32.365 -2.090 -43.130 1.00 44.69 120 ARG A N 1
ATOM 919 C CA . ARG A 1 120 ? 32.728 -3.436 -43.531 1.00 44.69 120 ARG A CA 1
ATOM 920 C C . ARG A 1 120 ? 34.131 -3.640 -42.993 1.00 44.69 120 ARG A C 1
ATOM 922 O O . ARG A 1 120 ? 35.108 -3.225 -43.602 1.00 44.69 120 ARG A O 1
ATOM 929 N N . SER A 1 121 ? 34.212 -4.189 -41.790 1.00 43.53 121 SER A N 1
ATOM 930 C CA . SER A 1 121 ? 35.434 -4.792 -41.300 1.00 43.53 121 SER A CA 1
ATOM 931 C C . SER A 1 121 ? 35.842 -5.826 -42.348 1.00 43.53 121 SER A C 1
ATOM 933 O O . SER A 1 121 ? 35.148 -6.825 -42.517 1.00 43.53 121 SER A O 1
ATOM 935 N N . ASP A 1 122 ? 36.945 -5.600 -43.062 1.00 47.75 122 ASP A N 1
ATOM 936 C CA . ASP A 1 122 ? 37.615 -6.635 -43.862 1.00 47.75 122 ASP A CA 1
ATOM 937 C C . ASP A 1 122 ? 38.314 -7.647 -42.931 1.00 47.75 122 ASP A C 1
ATOM 939 O O . ASP A 1 122 ? 39.447 -8.075 -43.144 1.00 47.75 122 ASP A O 1
ATOM 943 N N . THR A 1 123 ? 37.638 -8.030 -41.847 1.00 56.03 123 THR A N 1
ATOM 944 C CA . THR A 1 123 ? 37.941 -9.246 -41.119 1.00 56.03 123 THR A CA 1
ATOM 945 C C . THR A 1 123 ? 37.239 -10.367 -41.880 1.00 56.03 123 THR A C 1
ATOM 947 O O . THR A 1 123 ? 36.021 -10.295 -42.082 1.00 56.03 123 THR A O 1
ATOM 950 N N . PRO A 1 124 ? 37.962 -11.398 -42.360 1.00 64.44 124 PRO A N 1
ATOM 951 C CA . PRO A 1 124 ? 37.294 -12.562 -42.919 1.00 64.44 124 PRO A CA 1
ATOM 952 C C . PRO A 1 124 ? 36.275 -13.050 -41.881 1.00 64.44 124 PRO A C 1
ATOM 954 O O . PRO A 1 124 ? 36.607 -13.082 -40.689 1.00 64.44 124 PRO A O 1
ATOM 957 N N . PRO A 1 125 ? 35.030 -13.358 -42.288 1.00 67.31 125 PRO A N 1
ATOM 958 C CA . PRO A 1 125 ? 34.012 -13.792 -41.349 1.00 67.31 125 PRO A CA 1
ATOM 959 C C . PRO A 1 125 ? 34.578 -14.969 -40.560 1.00 67.31 125 PRO A C 1
ATOM 961 O O . PRO A 1 125 ? 35.054 -15.940 -41.147 1.00 67.31 125 PRO A O 1
ATOM 964 N N . LEU A 1 126 ? 34.584 -14.845 -39.232 1.00 68.19 126 LEU A N 1
ATOM 965 C CA . LEU A 1 126 ? 35.036 -15.902 -38.341 1.00 68.19 126 LEU A CA 1
ATOM 966 C C . LEU A 1 126 ? 34.092 -17.096 -38.522 1.00 68.19 126 LEU A C 1
ATOM 968 O O . LEU A 1 126 ? 33.034 -17.175 -37.900 1.00 68.19 126 LEU A O 1
ATOM 972 N N . THR A 1 127 ? 34.448 -18.011 -39.418 1.00 74.94 127 THR A N 1
ATOM 973 C CA . THR A 1 127 ? 33.740 -19.275 -39.600 1.00 74.94 127 THR A CA 1
ATOM 974 C C . THR A 1 127 ? 34.101 -20.183 -38.440 1.00 74.94 127 THR A C 1
ATOM 976 O O . THR A 1 127 ? 35.122 -20.863 -38.469 1.00 74.94 127 THR A O 1
ATOM 979 N N . VAL A 1 128 ? 33.271 -20.161 -37.401 1.00 79.81 128 VAL A N 1
ATOM 980 C CA . VAL A 1 128 ? 33.369 -21.103 -36.288 1.00 79.81 128 VAL A CA 1
ATOM 981 C C . VAL A 1 128 ? 32.521 -22.321 -36.619 1.00 79.81 128 VAL A C 1
ATOM 983 O O . VAL A 1 128 ? 31.325 -22.202 -36.887 1.00 79.81 128 VAL A O 1
ATOM 986 N N . GLN A 1 129 ? 33.126 -23.502 -36.592 1.00 87.50 129 GLN A N 1
ATOM 987 C CA . GLN A 1 129 ? 32.395 -24.750 -36.779 1.00 87.50 129 GLN A CA 1
ATOM 988 C C . GLN A 1 129 ? 31.808 -25.231 -35.443 1.00 87.50 129 GLN A C 1
ATOM 990 O O . GLN A 1 129 ? 32.438 -25.116 -34.392 1.00 87.50 129 GLN A O 1
ATOM 995 N N . GLU A 1 130 ? 30.622 -25.848 -35.460 1.00 90.38 130 GLU A N 1
ATOM 996 C CA . GLU A 1 130 ? 29.947 -26.311 -34.232 1.00 90.38 130 GLU A CA 1
ATOM 997 C C . GLU A 1 130 ? 30.835 -27.238 -33.378 1.00 90.38 130 GLU A C 1
ATOM 999 O O . GLU A 1 130 ? 30.861 -27.152 -32.148 1.00 90.38 130 GLU A O 1
ATOM 1004 N N . HIS A 1 131 ? 31.609 -28.107 -34.030 1.00 89.81 131 HIS A N 1
ATOM 1005 C CA . HIS A 1 131 ? 32.500 -29.043 -33.352 1.00 89.81 131 HIS A CA 1
ATOM 1006 C C . HIS A 1 131 ? 33.664 -28.344 -32.626 1.00 89.81 131 HIS A C 1
ATOM 1008 O O . HIS A 1 131 ? 34.181 -28.875 -31.643 1.00 89.81 131 HIS A O 1
ATOM 1014 N N . GLU A 1 132 ? 34.078 -27.154 -33.067 1.00 86.00 132 GLU A N 1
ATOM 1015 C CA . GLU A 1 132 ? 35.078 -26.334 -32.374 1.00 86.00 132 GLU A CA 1
ATOM 1016 C C . GLU A 1 132 ? 34.491 -25.750 -31.094 1.00 86.00 132 GLU A C 1
ATOM 1018 O O . GLU A 1 132 ? 35.089 -25.901 -30.029 1.00 86.00 132 GLU A O 1
ATOM 1023 N N . VAL A 1 133 ? 33.278 -25.195 -31.169 1.00 87.81 133 VAL A N 1
ATOM 1024 C CA . VAL A 1 133 ? 32.565 -24.655 -30.000 1.00 87.81 133 VAL A CA 1
ATOM 1025 C C . VAL A 1 133 ? 32.338 -25.743 -28.955 1.00 87.81 133 VAL A C 1
ATOM 1027 O O . VAL A 1 133 ? 32.670 -25.558 -27.785 1.00 87.81 133 VAL A O 1
ATOM 1030 N N . ARG A 1 134 ? 31.832 -26.911 -29.371 1.00 88.12 134 ARG A N 1
ATOM 1031 C CA . ARG A 1 134 ? 31.594 -28.046 -28.464 1.00 88.12 134 ARG A CA 1
ATOM 1032 C C . ARG A 1 134 ? 32.881 -28.503 -27.779 1.00 88.12 134 ARG A C 1
ATOM 1034 O O . ARG A 1 134 ? 32.875 -28.742 -26.576 1.00 88.12 134 ARG A O 1
ATOM 1041 N N . ARG A 1 135 ? 33.990 -28.591 -28.520 1.00 88.50 135 ARG A N 1
ATOM 1042 C CA . ARG A 1 135 ? 35.300 -28.984 -27.978 1.00 88.50 135 ARG A CA 1
ATOM 1043 C C . ARG A 1 135 ? 35.796 -27.997 -26.923 1.00 88.50 135 ARG A C 1
ATOM 1045 O O . ARG A 1 135 ? 36.245 -28.424 -25.865 1.00 88.50 135 ARG A O 1
ATOM 1052 N N . VAL A 1 136 ? 35.688 -26.697 -27.200 1.00 84.25 136 VAL A N 1
ATOM 1053 C CA . VAL A 1 136 ? 36.104 -25.638 -26.271 1.00 84.25 136 VAL A CA 1
ATOM 1054 C C . VAL A 1 136 ? 35.234 -25.655 -25.016 1.00 84.25 136 VAL A C 1
ATOM 1056 O O . VAL A 1 136 ? 35.773 -25.685 -23.915 1.00 84.25 136 VAL A O 1
ATOM 1059 N N . LEU A 1 137 ? 33.907 -25.726 -25.154 1.00 83.44 137 LEU A N 1
ATOM 1060 C CA . LEU A 1 137 ? 32.990 -25.764 -24.010 1.00 83.44 137 LEU A CA 1
ATOM 1061 C C . LEU A 1 137 ? 33.179 -27.009 -23.132 1.00 83.44 137 LEU A C 1
ATOM 1063 O O . LEU A 1 137 ? 33.090 -26.902 -21.913 1.00 83.44 137 LEU A O 1
ATOM 1067 N N . LEU A 1 138 ? 33.488 -28.170 -23.722 1.00 83.69 138 LEU A N 1
ATOM 1068 C CA . LEU A 1 138 ? 33.810 -29.387 -22.966 1.00 83.69 138 LEU A CA 1
ATOM 1069 C C . LEU A 1 138 ? 35.153 -29.293 -22.228 1.00 83.69 138 LEU A C 1
ATOM 1071 O O . LEU A 1 138 ? 35.313 -29.901 -21.171 1.00 83.69 138 LEU A O 1
ATOM 1075 N N . ALA A 1 139 ? 36.117 -28.544 -22.769 1.00 80.44 139 ALA A N 1
ATOM 1076 C CA . ALA A 1 139 ? 37.416 -28.325 -22.136 1.00 80.44 139 ALA A CA 1
ATOM 1077 C C . ALA A 1 139 ? 37.356 -27.305 -20.982 1.00 80.44 139 ALA A C 1
ATOM 1079 O O . ALA A 1 139 ? 38.244 -27.288 -20.124 1.00 80.44 139 ALA A O 1
ATOM 1080 N N . VAL A 1 140 ? 36.319 -26.461 -20.932 1.00 79.56 140 VAL A N 1
ATOM 1081 C CA . VAL A 1 140 ? 36.124 -25.488 -19.853 1.00 79.56 140 VAL A CA 1
ATOM 1082 C C . VAL A 1 140 ? 35.675 -26.203 -18.581 1.00 79.56 140 VAL A C 1
ATOM 1084 O O . VAL A 1 140 ? 34.661 -26.894 -18.539 1.00 79.56 140 VAL A O 1
ATOM 1087 N N . ASN A 1 141 ? 36.407 -25.983 -17.490 1.00 76.69 141 ASN A N 1
ATOM 1088 C CA . ASN A 1 141 ? 35.973 -26.416 -16.169 1.00 76.69 141 ASN A CA 1
ATOM 1089 C C . ASN A 1 141 ? 35.030 -25.357 -15.573 1.00 76.69 141 ASN A C 1
ATOM 1091 O O . ASN A 1 141 ? 35.515 -24.290 -15.194 1.00 76.69 141 ASN A O 1
ATOM 1095 N N . PRO A 1 142 ? 33.723 -25.633 -15.404 1.00 73.50 142 PRO A N 1
ATOM 1096 C CA . PRO A 1 142 ? 32.759 -24.633 -14.939 1.00 73.50 142 PRO A CA 1
ATOM 1097 C C . PRO A 1 142 ? 33.065 -24.117 -13.526 1.00 73.50 142 PRO A C 1
ATOM 1099 O O . PRO A 1 142 ? 32.750 -22.980 -13.201 1.00 73.50 142 PRO A O 1
ATOM 1102 N N . ARG A 1 143 ? 33.755 -24.909 -12.689 1.00 71.50 143 ARG A N 1
ATOM 1103 C CA . ARG A 1 143 ? 34.172 -24.497 -11.333 1.00 71.50 143 ARG A CA 1
ATOM 1104 C C . ARG A 1 143 ? 35.385 -23.562 -11.320 1.00 71.50 143 ARG A C 1
ATOM 1106 O O . ARG A 1 143 ? 35.775 -23.082 -10.261 1.00 71.50 143 ARG A O 1
ATOM 1113 N N . LYS A 1 144 ? 36.028 -23.368 -12.472 1.00 70.19 144 LYS A N 1
ATOM 1114 C CA . LYS A 1 144 ? 37.193 -22.497 -12.673 1.00 70.19 144 LYS A CA 1
ATOM 1115 C C . LYS A 1 144 ? 37.020 -21.621 -13.914 1.00 70.19 144 LYS A C 1
ATOM 1117 O O . LYS A 1 144 ? 38.017 -21.147 -14.452 1.00 70.19 144 LYS A O 1
ATOM 1122 N N . ALA A 1 145 ? 35.783 -21.468 -14.386 1.00 70.31 145 ALA A N 1
ATOM 1123 C CA . ALA A 1 145 ? 35.491 -20.659 -15.547 1.00 70.31 145 ALA A CA 1
ATOM 1124 C C . ALA A 1 145 ? 35.829 -19.217 -15.196 1.00 70.31 145 ALA A C 1
ATOM 1126 O O . ALA A 1 145 ? 35.273 -18.612 -14.280 1.00 70.31 145 ALA A O 1
ATOM 1127 N N . THR A 1 146 ? 36.827 -18.727 -15.898 1.00 69.56 146 THR A N 1
ATOM 1128 C CA . THR A 1 146 ? 37.213 -17.340 -15.888 1.00 69.56 146 THR A CA 1
ATOM 1129 C C . THR A 1 146 ? 36.053 -16.483 -16.402 1.00 69.56 146 THR A C 1
ATOM 1131 O O . THR A 1 146 ? 35.295 -16.936 -17.263 1.00 69.56 146 THR A O 1
ATOM 1134 N N . GLY A 1 147 ? 35.893 -15.273 -15.860 1.00 72.50 147 GLY A N 1
ATOM 1135 C CA . GLY A 1 147 ? 34.885 -14.329 -16.331 1.00 72.50 147 GLY A CA 1
ATOM 1136 C C . GLY A 1 147 ? 35.050 -13.985 -17.819 1.00 72.50 147 GLY A C 1
ATOM 1137 O O . GLY A 1 147 ? 36.032 -14.378 -18.456 1.00 72.50 147 GLY A O 1
ATOM 1138 N N . PRO A 1 148 ? 34.102 -13.231 -18.403 1.00 75.19 148 PRO A N 1
ATOM 1139 C CA . PRO A 1 148 ? 34.191 -12.786 -19.799 1.00 75.19 148 PRO A CA 1
ATOM 1140 C C . PRO A 1 148 ? 35.447 -11.941 -20.085 1.00 75.19 148 PRO A C 1
ATOM 1142 O O . PRO A 1 148 ? 35.808 -11.740 -21.239 1.00 75.19 148 PRO A O 1
ATOM 1145 N N . ASP A 1 149 ? 36.109 -11.468 -19.031 1.00 75.00 149 ASP A N 1
ATOM 1146 C CA . ASP A 1 149 ? 37.343 -10.694 -19.014 1.00 75.00 149 ASP A CA 1
ATOM 1147 C C . ASP A 1 149 ? 38.628 -11.539 -19.085 1.00 75.00 149 ASP A C 1
ATOM 1149 O O . ASP A 1 149 ? 39.717 -10.978 -19.188 1.00 75.00 149 ASP A O 1
ATOM 1153 N N . GLY A 1 150 ? 38.560 -12.873 -19.028 1.00 71.88 150 GLY A N 1
ATOM 1154 C CA . GLY A 1 150 ? 39.779 -13.686 -19.101 1.00 71.88 150 GLY A CA 1
ATOM 1155 C C . GLY A 1 150 ? 40.619 -13.681 -17.811 1.00 71.88 150 GLY A C 1
ATOM 1156 O O . GLY A 1 150 ? 41.692 -14.289 -17.792 1.00 71.88 150 GLY A O 1
ATOM 1157 N N . VAL A 1 151 ? 40.115 -13.121 -16.699 1.00 69.19 151 VAL A N 1
ATOM 1158 C CA . VAL A 1 151 ? 40.824 -13.060 -15.409 1.00 69.19 151 VAL A CA 1
ATOM 1159 C C . VAL A 1 151 ? 40.553 -14.286 -14.512 1.00 69.19 151 VAL A C 1
ATOM 1161 O O . VAL A 1 151 ? 39.450 -14.457 -13.983 1.00 69.19 151 VAL A O 1
ATOM 1164 N N . PRO A 1 152 ? 41.542 -15.170 -14.266 1.00 66.69 152 PRO A N 1
ATOM 1165 C CA . PRO A 1 152 ? 41.331 -16.330 -13.408 1.00 66.69 152 PRO A CA 1
ATOM 1166 C C . PRO A 1 152 ? 41.112 -15.890 -11.956 1.00 66.69 152 PRO A C 1
ATOM 1168 O O . PRO A 1 152 ? 41.892 -15.109 -11.415 1.00 66.69 152 PRO A O 1
ATOM 1171 N N . GLY A 1 153 ? 40.119 -16.470 -11.272 1.00 65.44 153 GLY A N 1
ATOM 1172 C CA . GLY A 1 153 ? 39.729 -16.072 -9.907 1.00 65.44 153 GLY A CA 1
ATOM 1173 C C . GLY A 1 153 ? 40.840 -16.123 -8.842 1.00 65.44 153 GLY A C 1
ATOM 1174 O O . GLY A 1 153 ? 40.698 -15.528 -7.780 1.00 65.44 153 GLY A O 1
ATOM 1175 N N . LYS A 1 154 ? 41.982 -16.771 -9.123 1.00 65.38 154 LYS A N 1
ATOM 1176 C CA . LYS A 1 154 ? 43.192 -16.700 -8.280 1.00 65.38 154 LYS A CA 1
ATOM 1177 C C . LYS A 1 154 ? 43.771 -15.284 -8.178 1.00 65.38 154 LYS A C 1
ATOM 1179 O O . LYS A 1 154 ? 44.358 -14.963 -7.154 1.00 65.38 154 LYS A O 1
ATOM 1184 N N . VAL A 1 155 ? 43.616 -14.468 -9.221 1.00 65.06 155 VAL A N 1
ATOM 1185 C CA . VAL A 1 155 ? 44.132 -13.090 -9.286 1.00 65.06 155 VAL A CA 1
ATOM 1186 C C . VAL A 1 155 ? 43.309 -12.154 -8.396 1.00 65.06 155 VAL A C 1
ATOM 1188 O O . VAL A 1 155 ? 43.853 -11.215 -7.831 1.00 65.06 155 VAL A O 1
ATOM 1191 N N . LEU A 1 156 ? 42.026 -12.464 -8.181 1.00 63.91 156 LEU A N 1
ATOM 1192 C CA . LEU A 1 156 ? 41.113 -11.676 -7.343 1.00 63.91 156 LEU A CA 1
ATOM 1193 C C . LEU A 1 156 ? 41.301 -11.908 -5.832 1.00 63.91 156 LEU A C 1
ATOM 1195 O O . LEU A 1 156 ? 40.708 -11.202 -5.027 1.00 63.91 156 LEU A O 1
ATOM 1199 N N . LYS A 1 157 ? 42.124 -12.884 -5.422 1.00 58.97 157 LYS A N 1
ATOM 1200 C CA . LYS A 1 157 ? 42.333 -13.232 -4.003 1.00 58.97 157 LYS A CA 1
ATOM 1201 C C . LYS A 1 157 ? 43.322 -12.303 -3.273 1.00 58.97 157 LYS A C 1
ATOM 1203 O O . LYS A 1 157 ? 43.638 -12.541 -2.116 1.00 58.97 157 LYS A O 1
ATOM 1208 N N . ALA A 1 158 ? 43.826 -11.261 -3.934 1.00 55.72 158 ALA A N 1
ATOM 1209 C CA . ALA A 1 158 ? 44.779 -10.306 -3.360 1.00 55.72 158 ALA A CA 1
ATOM 1210 C C . ALA A 1 158 ? 44.125 -9.010 -2.834 1.00 55.72 158 ALA A C 1
ATOM 1212 O O . ALA A 1 158 ? 44.824 -8.032 -2.584 1.00 55.72 158 ALA A O 1
ATOM 1213 N N . SER A 1 159 ? 42.799 -8.981 -2.676 1.00 53.84 159 SER A N 1
ATOM 1214 C CA . SER A 1 159 ? 42.045 -7.786 -2.274 1.00 53.84 159 SER A CA 1
ATOM 1215 C C . SER A 1 159 ? 41.179 -8.053 -1.041 1.00 53.84 159 SER A C 1
ATOM 1217 O O . SER A 1 159 ? 39.982 -7.801 -1.064 1.00 53.84 159 SER A O 1
ATOM 1219 N N . ASP A 1 160 ? 41.789 -8.578 0.022 1.00 51.12 160 ASP A N 1
ATOM 1220 C CA . ASP A 1 160 ? 41.251 -8.436 1.377 1.00 51.12 160 ASP A CA 1
ATOM 1221 C C . ASP A 1 160 ? 41.995 -7.258 2.037 1.00 51.12 160 ASP A C 1
ATOM 1223 O O . ASP A 1 160 ? 43.123 -7.416 2.508 1.00 51.12 160 ASP A O 1
ATOM 1227 N N . PHE A 1 161 ? 41.380 -6.073 2.001 1.00 44.84 161 PHE A N 1
ATOM 1228 C CA . PHE A 1 161 ? 41.668 -4.910 2.851 1.00 44.84 161 PHE A CA 1
ATOM 1229 C C . PHE A 1 161 ? 40.343 -4.306 3.309 1.00 44.84 161 PHE A C 1
ATOM 1231 O O . PHE A 1 161 ? 39.447 -4.152 2.446 1.00 44.84 161 PHE A O 1
#

Sequence (161 aa):
MSKQVRTLLQARDAAIRSGDRALYSAAQADLEKEIKRAKKDHKRTESHMSSNNHREMWRSIQNITNYRGCSATATGQSATLAEELNCFFARFDTALSAPGLTSPSMGRCATPALLP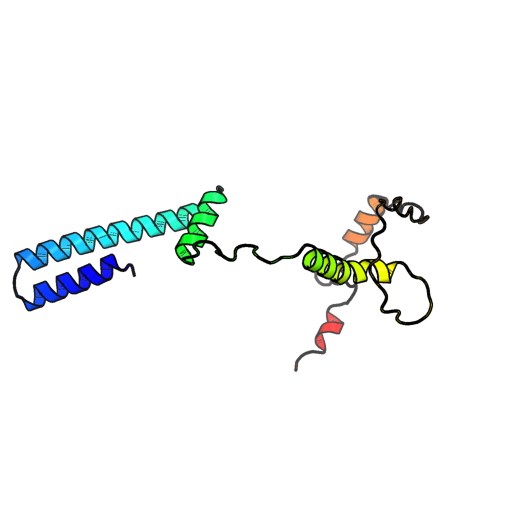PLHRSDTPPLTVQEHEVRRVLLAVNPRKATGPDGVPGKVLKASDF

Secondary structure (DSSP, 8-state):
--HHHHHHHHHHHHHHHHT-HHHHHHHHHHHHHHHHHHHHHHHHHHHHHHSS-HHHHHHHHHHHTT--------TT--HHHHHHHHHHHHHHHHTTS--S-------------SPPP-----SPP----HHHHHHHHHHS-GGG---TT---TTGGGG---

Radius of gyration: 31.99 Å; chains: 1; bounding box: 72×50×74 Å

Foldseek 3Di:
DDPQLVVLVVQLVVCVVVVPPVSNVVSVVVSVVVVVVVVVVVVQLVVLCVDPDVVSVVVSVCVVVVPPDPPPPVVDPPPVVVVVVCCVVCVVVVVVPDDDDDDDDPDDPDDDPDDDDPPPPPPDPPPDDPVNVVVVVVVDDPVQDDPVVPDTCVVVPPDDD

Organism: Knipowitschia caucasica (NCBI:txid637954)

pLDDT: mean 76.76, std 19.36, range [36.62, 97.81]